Protein AF-A0A1F8NAW9-F1 (afdb_monomer_lite)

Structure (mmCIF, N/CA/C/O backbone):
data_AF-A0A1F8NAW9-F1
#
_entry.id   AF-A0A1F8NAW9-F1
#
loop_
_atom_site.group_PDB
_atom_site.id
_atom_site.type_symbol
_atom_site.label_atom_id
_atom_site.label_alt_id
_atom_site.label_comp_id
_atom_site.label_asym_id
_atom_site.label_entity_id
_atom_site.label_seq_id
_atom_site.pdbx_PDB_ins_code
_atom_site.Cartn_x
_atom_site.Cartn_y
_atom_site.Cartn_z
_atom_site.occupancy
_atom_site.B_iso_or_equiv
_atom_site.auth_seq_id
_atom_site.auth_comp_id
_atom_site.auth_asym_id
_atom_site.auth_atom_id
_atom_site.pdbx_PDB_model_num
ATOM 1 N N . MET A 1 1 ? -15.051 -1.067 8.267 1.00 84.56 1 MET A N 1
ATOM 2 C CA . MET A 1 1 ? -14.477 -1.815 9.406 1.00 84.56 1 MET A CA 1
ATOM 3 C C . MET A 1 1 ? -15.323 -1.701 10.674 1.00 84.56 1 MET A C 1
ATOM 5 O O . MET A 1 1 ? -15.799 -2.727 11.126 1.00 84.56 1 MET A O 1
ATOM 9 N N . LYS A 1 2 ? -15.607 -0.496 11.202 1.00 88.19 2 LYS A N 1
ATOM 10 C CA . LYS A 1 2 ? -16.468 -0.318 12.396 1.00 88.19 2 LYS A CA 1
ATOM 11 C C . LYS A 1 2 ? -17.810 -1.069 12.317 1.00 88.19 2 LYS A C 1
ATOM 13 O O . LYS A 1 2 ? -18.090 -1.892 13.176 1.00 88.19 2 LYS A O 1
ATOM 18 N N . ARG A 1 3 ? -18.566 -0.885 11.226 1.00 91.56 3 ARG A N 1
ATOM 19 C CA . ARG A 1 3 ? -19.822 -1.627 10.983 1.00 91.56 3 ARG A CA 1
ATOM 20 C C . ARG A 1 3 ? -19.654 -3.150 10.993 1.00 91.56 3 ARG A C 1
ATOM 22 O O . ARG A 1 3 ? -20.551 -3.850 11.428 1.00 91.56 3 ARG A O 1
ATOM 29 N N . LEU A 1 4 ? -18.515 -3.653 10.515 1.00 91.75 4 LEU A N 1
ATOM 30 C CA . LEU A 1 4 ? -18.232 -5.089 10.439 1.00 91.75 4 LEU A CA 1
ATOM 31 C C . LEU A 1 4 ? -18.029 -5.679 11.844 1.00 91.75 4 LEU A C 1
ATOM 33 O O . LEU A 1 4 ? -18.520 -6.762 12.133 1.00 91.75 4 LEU A O 1
ATOM 37 N N . LEU A 1 5 ? -17.378 -4.927 12.738 1.00 92.00 5 LEU A N 1
ATOM 38 C CA . LEU A 1 5 ? -17.271 -5.269 14.160 1.00 92.00 5 LEU A CA 1
ATOM 39 C C . LEU A 1 5 ? -18.626 -5.207 14.875 1.00 92.00 5 LEU A C 1
ATOM 41 O O . LEU A 1 5 ? -18.974 -6.133 15.600 1.00 92.00 5 LEU A O 1
ATOM 45 N N . GLU A 1 6 ? -19.411 -4.155 14.630 1.00 90.69 6 GLU A N 1
ATOM 46 C CA . GLU A 1 6 ? -20.743 -3.994 15.231 1.00 90.69 6 GLU A CA 1
ATOM 47 C C . GLU A 1 6 ? -21.693 -5.130 14.820 1.00 90.69 6 GLU A C 1
ATOM 49 O O . GLU A 1 6 ? -22.406 -5.675 15.660 1.00 90.69 6 GLU A O 1
ATOM 54 N N . GLN A 1 7 ? -21.653 -5.546 13.550 1.00 93.56 7 GLN A N 1
ATOM 55 C CA . GLN A 1 7 ? -22.405 -6.702 13.047 1.00 93.56 7 GLN A CA 1
ATOM 56 C C . GLN A 1 7 ? -21.981 -8.023 13.700 1.00 93.56 7 GLN A C 1
ATOM 58 O O . GLN A 1 7 ? -22.801 -8.927 13.830 1.00 93.56 7 GLN A O 1
ATOM 63 N N . ALA A 1 8 ? -20.728 -8.130 14.143 1.00 92.00 8 ALA A N 1
ATOM 64 C CA . ALA A 1 8 ? -20.226 -9.277 14.894 1.00 92.00 8 ALA A CA 1
ATOM 65 C C . ALA A 1 8 ? -20.559 -9.213 16.401 1.00 92.00 8 ALA A C 1
ATOM 67 O O . ALA A 1 8 ? -20.107 -10.067 17.163 1.00 92.00 8 ALA A O 1
ATOM 68 N N . GLY A 1 9 ? -21.319 -8.207 16.858 1.00 92.88 9 GLY A N 1
ATOM 69 C CA . GLY A 1 9 ? -21.651 -8.014 18.274 1.00 92.88 9 GLY A CA 1
ATOM 70 C C . GLY A 1 9 ? -20.482 -7.499 19.123 1.00 92.88 9 GLY A C 1
ATOM 71 O O . GLY A 1 9 ? -20.509 -7.614 20.350 1.00 92.88 9 GLY A O 1
ATOM 72 N N . LEU A 1 10 ? -19.449 -6.945 18.482 1.00 94.19 10 LEU A N 1
ATOM 73 C CA . LEU A 1 10 ? -18.270 -6.385 19.135 1.00 94.19 10 LEU A CA 1
ATOM 74 C C . LEU A 1 10 ? -18.362 -4.858 19.188 1.00 94.19 10 LEU A C 1
ATOM 76 O O . LEU A 1 10 ? -18.794 -4.203 18.239 1.00 94.19 10 LEU A O 1
ATOM 80 N N . GLU A 1 11 ? -17.899 -4.276 20.287 1.00 93.81 11 GLU A N 1
ATOM 81 C CA . GLU A 1 11 ? -17.710 -2.835 20.409 1.00 93.81 11 GLU A CA 1
ATOM 82 C C . GLU A 1 11 ? -16.337 -2.443 19.854 1.00 93.81 11 GLU A C 1
ATOM 84 O O . GLU A 1 11 ? -15.311 -2.977 20.274 1.00 93.81 11 GLU A O 1
ATOM 89 N N . CYS A 1 12 ? -16.307 -1.522 18.888 1.00 93.38 12 CYS A N 1
ATOM 90 C CA . CYS A 1 12 ? -15.073 -1.056 18.259 1.00 93.38 12 CYS A CA 1
ATOM 91 C C . CYS A 1 12 ? -14.356 -0.038 19.157 1.00 93.38 12 CYS A C 1
ATOM 93 O O . CYS A 1 12 ? -14.745 1.128 19.199 1.00 93.38 12 CYS A O 1
ATOM 95 N N . VAL A 1 13 ? -13.275 -0.464 19.809 1.00 94.38 13 VAL A N 1
ATOM 96 C CA . VAL A 1 13 ? -12.470 0.374 20.714 1.00 94.38 13 VAL A CA 1
ATOM 97 C C . VAL A 1 13 ? -11.441 1.201 19.948 1.00 94.38 13 VAL A C 1
ATOM 99 O O . VAL A 1 13 ? -11.144 2.333 20.315 1.00 94.38 13 VAL A O 1
ATOM 102 N N . ARG A 1 14 ? -10.890 0.649 18.862 1.00 92.81 14 ARG A N 1
ATOM 103 C CA . ARG A 1 14 ? -9.855 1.311 18.059 1.00 92.81 14 ARG A CA 1
ATOM 104 C C . ARG A 1 14 ? -10.041 0.994 16.585 1.00 92.81 14 ARG A C 1
ATOM 106 O O . ARG A 1 14 ? -10.277 -0.160 16.235 1.00 92.81 14 ARG A O 1
ATOM 113 N N . LEU A 1 15 ? -9.908 2.009 15.739 1.00 91.94 15 LEU A N 1
ATOM 114 C CA . LEU A 1 15 ? -9.900 1.888 14.285 1.00 91.94 15 LEU A CA 1
ATOM 115 C C . LEU A 1 15 ? -8.865 2.862 13.740 1.00 91.94 15 LEU A C 1
ATOM 117 O O . LEU A 1 15 ? -9.059 4.070 13.827 1.00 91.94 15 LEU A O 1
ATOM 121 N N . GLU A 1 16 ? -7.785 2.332 13.183 1.00 90.00 16 GLU A N 1
ATOM 122 C CA . GLU A 1 16 ? -6.680 3.144 12.682 1.00 90.00 16 GLU A CA 1
ATOM 123 C C . GLU A 1 16 ? -6.108 2.551 11.389 1.00 90.00 16 GLU A C 1
ATOM 125 O O . GLU A 1 16 ? -6.215 1.337 11.152 1.00 90.00 16 GLU A O 1
ATOM 130 N N . PRO A 1 17 ? -5.483 3.384 10.541 1.00 89.25 17 PRO A N 1
ATOM 131 C CA . PRO A 1 17 ? -4.696 2.902 9.418 1.00 89.25 17 PRO A CA 1
ATOM 132 C C . PRO A 1 17 ? -3.608 1.927 9.882 1.00 89.25 17 PRO A C 1
ATOM 134 O O . PRO A 1 17 ? -2.803 2.241 10.755 1.00 89.25 17 PRO A O 1
ATOM 137 N N . ALA A 1 18 ? -3.548 0.747 9.266 1.00 89.19 18 ALA A N 1
ATOM 138 C CA . ALA A 1 18 ? -2.489 -0.232 9.514 1.00 89.19 18 ALA A CA 1
ATOM 139 C C . ALA A 1 18 ? -1.164 0.192 8.868 1.00 89.19 18 ALA A C 1
ATOM 141 O O . ALA A 1 18 ? -0.088 -0.101 9.384 1.00 89.19 18 ALA A O 1
ATOM 142 N N . VAL A 1 19 ? -1.240 0.883 7.728 1.00 88.62 19 VAL A N 1
ATOM 143 C CA . VAL A 1 19 ? -0.084 1.461 7.041 1.00 88.62 19 VAL A CA 1
ATOM 144 C C . VAL A 1 19 ? -0.437 2.841 6.491 1.00 88.62 19 VAL A C 1
ATOM 146 O O . VAL A 1 19 ? -1.552 3.070 6.016 1.00 88.62 19 VAL A O 1
ATOM 149 N N . GLY A 1 20 ? 0.532 3.755 6.540 1.00 88.88 20 GLY A N 1
ATOM 150 C CA . GLY A 1 20 ? 0.363 5.120 6.049 1.00 88.88 20 GLY A CA 1
ATOM 151 C C . GLY A 1 20 ? 0.173 5.207 4.531 1.00 88.88 20 GLY A C 1
ATOM 152 O O . GLY A 1 20 ? 0.495 4.280 3.778 1.00 88.88 20 GLY A O 1
ATOM 153 N N . ALA A 1 21 ? -0.338 6.355 4.084 1.00 91.62 21 ALA A N 1
ATOM 154 C CA . ALA A 1 21 ? -0.664 6.606 2.681 1.00 91.62 21 ALA A CA 1
ATOM 155 C C . ALA A 1 21 ? 0.550 6.526 1.738 1.00 91.62 21 ALA A C 1
ATOM 157 O O . ALA A 1 21 ? 0.416 6.061 0.608 1.00 91.62 21 ALA A O 1
ATOM 158 N N . GLY A 1 22 ? 1.746 6.897 2.204 1.00 93.38 22 GLY A N 1
ATOM 159 C CA . GLY A 1 22 ? 2.986 6.766 1.433 1.00 93.38 22 GLY A CA 1
ATOM 160 C C . GLY A 1 22 ? 3.327 5.306 1.124 1.00 93.38 22 GLY A C 1
ATOM 161 O O . GLY A 1 22 ? 3.642 4.973 -0.016 1.00 93.38 22 GLY A O 1
ATOM 162 N N . THR A 1 23 ? 3.167 4.402 2.099 1.00 93.50 23 THR A N 1
ATOM 163 C CA . THR A 1 23 ? 3.322 2.951 1.871 1.00 93.50 23 THR A CA 1
ATOM 164 C C . THR A 1 23 ? 2.248 2.406 0.934 1.00 93.50 23 THR A C 1
ATOM 166 O O . THR A 1 23 ? 2.549 1.566 0.085 1.00 93.50 23 THR A O 1
ATOM 169 N N . GLY A 1 24 ? 1.000 2.864 1.079 1.00 92.44 24 GLY A N 1
ATOM 170 C CA . GLY A 1 24 ? -0.088 2.495 0.169 1.00 92.44 24 GLY A CA 1
ATOM 171 C C . GLY A 1 24 ? 0.241 2.868 -1.278 1.00 92.44 24 GLY A C 1
ATOM 172 O O . GLY A 1 24 ? 0.226 2.008 -2.158 1.00 92.44 24 GLY A O 1
ATOM 173 N N . MET A 1 25 ? 0.640 4.122 -1.500 1.00 94.19 25 MET A N 1
ATOM 174 C CA . MET A 1 25 ? 1.023 4.630 -2.817 1.00 94.19 25 MET A CA 1
ATOM 175 C C . MET A 1 25 ? 2.257 3.919 -3.381 1.00 94.19 25 MET A C 1
ATOM 177 O O . MET A 1 25 ? 2.262 3.557 -4.552 1.00 94.19 25 MET A O 1
ATOM 181 N N . TYR A 1 26 ? 3.273 3.662 -2.552 1.00 95.38 26 TYR A N 1
ATOM 182 C CA . TYR A 1 26 ? 4.451 2.880 -2.934 1.00 95.38 26 TYR A CA 1
ATOM 183 C C . TYR A 1 26 ? 4.063 1.519 -3.524 1.00 95.38 26 TYR A C 1
ATOM 185 O O . TYR A 1 26 ? 4.486 1.187 -4.628 1.00 95.38 26 TYR A O 1
ATOM 193 N N . ARG A 1 27 ? 3.209 0.750 -2.834 1.00 95.12 27 ARG A N 1
ATOM 194 C CA . ARG A 1 27 ? 2.759 -0.569 -3.314 1.00 95.12 27 ARG A CA 1
ATOM 195 C C . ARG A 1 27 ? 2.023 -0.464 -4.650 1.00 95.12 27 ARG A C 1
ATOM 197 O O . ARG A 1 27 ? 2.303 -1.247 -5.552 1.00 95.12 27 ARG A O 1
ATOM 204 N N . ILE A 1 28 ? 1.125 0.515 -4.784 1.00 95.56 28 ILE A N 1
ATOM 205 C CA . ILE A 1 28 ? 0.366 0.747 -6.022 1.00 95.56 28 ILE A CA 1
ATOM 206 C C . ILE A 1 28 ? 1.308 1.103 -7.175 1.00 95.56 28 ILE A C 1
ATOM 208 O O . ILE A 1 28 ? 1.214 0.501 -8.241 1.00 95.56 28 ILE A O 1
ATOM 212 N N . ALA A 1 29 ? 2.231 2.045 -6.965 1.00 97.06 29 ALA A N 1
ATOM 213 C CA . ALA A 1 29 ? 3.178 2.475 -7.987 1.00 97.06 29 ALA A CA 1
ATOM 214 C C . ALA A 1 29 ? 4.059 1.308 -8.455 1.00 97.06 29 ALA A C 1
ATOM 216 O O . ALA A 1 29 ? 4.160 1.057 -9.654 1.00 97.06 29 ALA A O 1
ATOM 217 N N . VAL A 1 30 ? 4.639 0.545 -7.524 1.00 98.25 30 VAL A N 1
ATOM 218 C CA . VAL A 1 30 ? 5.493 -0.604 -7.857 1.00 98.25 30 VAL A CA 1
ATOM 219 C C . VAL A 1 30 ? 4.758 -1.630 -8.716 1.00 98.25 30 VAL A C 1
ATOM 221 O O . VAL A 1 30 ? 5.290 -2.049 -9.741 1.00 98.25 30 VAL A O 1
ATOM 224 N N . GLU A 1 31 ? 3.536 -2.012 -8.340 1.00 98.19 31 GLU A N 1
ATOM 225 C CA . GLU A 1 31 ? 2.749 -2.979 -9.116 1.00 98.19 31 GLU A CA 1
ATOM 226 C C . GLU A 1 31 ? 2.324 -2.421 -10.475 1.00 98.19 31 GLU A C 1
ATOM 228 O O . GLU A 1 31 ? 2.442 -3.111 -11.488 1.00 98.19 31 GLU A O 1
ATOM 233 N N . PHE A 1 32 ? 1.877 -1.162 -10.520 1.00 97.94 32 PHE A N 1
ATOM 234 C CA . PHE A 1 32 ? 1.465 -0.515 -11.761 1.00 97.94 32 PHE A CA 1
ATOM 235 C C . PHE A 1 32 ? 2.610 -0.499 -12.781 1.00 97.94 32 PHE A C 1
ATOM 237 O O . PHE A 1 32 ? 2.442 -0.960 -13.910 1.00 97.94 32 PHE A O 1
ATOM 244 N N . PHE A 1 33 ? 3.799 -0.046 -12.374 1.00 98.25 33 PHE A N 1
ATOM 245 C CA . PHE A 1 33 ? 4.959 0.020 -13.263 1.00 98.25 33 PHE A CA 1
ATOM 246 C C . PHE A 1 33 ? 5.568 -1.355 -13.572 1.00 98.25 33 PHE A C 1
ATOM 248 O O . PHE A 1 33 ? 6.138 -1.522 -14.648 1.00 98.25 33 PHE A O 1
ATOM 255 N N . ALA A 1 34 ? 5.410 -2.355 -12.700 1.00 98.00 34 ALA A N 1
ATOM 256 C CA . ALA A 1 34 ? 5.793 -3.736 -13.001 1.00 98.00 34 ALA A CA 1
ATOM 257 C C . ALA A 1 34 ? 4.882 -4.386 -14.056 1.00 98.00 34 ALA A C 1
ATOM 259 O O . ALA A 1 34 ? 5.351 -5.139 -14.913 1.00 98.00 34 ALA A O 1
ATOM 260 N N . ALA A 1 35 ? 3.579 -4.094 -14.008 1.00 97.88 35 ALA A N 1
ATOM 261 C CA . ALA A 1 35 ? 2.581 -4.694 -14.888 1.00 97.88 35 ALA A CA 1
ATOM 262 C C . ALA A 1 35 ? 2.693 -4.220 -16.348 1.00 97.8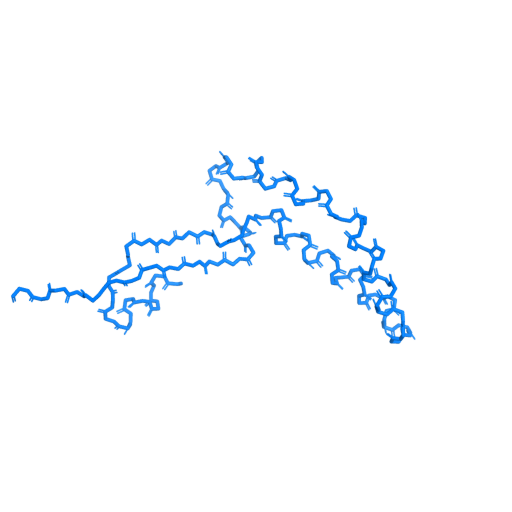8 35 ALA A C 1
ATOM 264 O O . ALA A 1 35 ? 2.402 -4.991 -17.263 1.00 97.88 35 ALA A O 1
ATOM 265 N N . LEU A 1 36 ? 3.145 -2.981 -16.584 1.00 97.31 36 LEU A N 1
ATOM 266 C CA . LEU A 1 36 ? 3.283 -2.409 -17.930 1.00 97.31 36 LEU A CA 1
ATOM 267 C C . LEU A 1 36 ? 4.196 -3.242 -18.857 1.00 97.31 36 LEU A C 1
ATOM 269 O O . LEU A 1 36 ? 3.710 -3.725 -19.881 1.00 97.31 36 LEU A O 1
ATOM 273 N N . PRO A 1 37 ? 5.483 -3.482 -18.538 1.00 96.19 37 PRO A N 1
ATOM 274 C CA . PRO A 1 37 ? 6.347 -4.311 -19.378 1.00 96.19 37 PRO A CA 1
ATOM 275 C C . PRO A 1 37 ? 5.970 -5.797 -19.321 1.00 96.19 37 PRO A C 1
ATOM 277 O O . PRO A 1 37 ? 6.135 -6.501 -20.318 1.00 96.19 37 PRO A O 1
ATOM 280 N N . ALA A 1 38 ? 5.398 -6.272 -18.206 1.00 95.81 38 ALA A N 1
ATOM 281 C CA . ALA A 1 38 ? 4.890 -7.640 -18.093 1.00 95.81 38 ALA A CA 1
ATOM 282 C C . ALA A 1 38 ? 3.781 -7.945 -19.111 1.00 95.81 38 ALA A C 1
ATOM 284 O O . ALA A 1 38 ? 3.620 -9.094 -19.524 1.00 95.81 38 ALA A O 1
ATOM 285 N N . ARG A 1 39 ? 3.036 -6.918 -19.552 1.00 96.31 39 ARG A N 1
ATOM 286 C CA . ARG A 1 39 ? 2.022 -7.060 -20.600 1.00 96.31 39 ARG A CA 1
ATOM 287 C C . ARG A 1 39 ? 2.619 -7.426 -21.958 1.00 96.31 39 ARG A C 1
ATOM 289 O O . ARG A 1 39 ? 1.942 -8.105 -22.728 1.00 96.31 39 ARG A O 1
ATOM 296 N N . LEU A 1 40 ? 3.843 -6.975 -22.237 1.00 96.38 40 LEU A N 1
ATOM 297 C CA . LEU A 1 40 ? 4.574 -7.270 -23.471 1.00 96.38 40 LEU A CA 1
ATOM 298 C C . LEU A 1 40 ? 5.316 -8.605 -23.367 1.00 96.38 40 LEU A C 1
ATOM 300 O O . LEU A 1 40 ? 5.267 -9.412 -24.290 1.00 96.38 40 LEU A O 1
ATOM 304 N N . LEU A 1 41 ? 5.977 -8.845 -22.233 1.00 96.94 41 LEU A N 1
ATOM 305 C CA . LEU A 1 41 ? 6.692 -10.085 -21.959 1.00 96.94 41 LEU A CA 1
ATOM 306 C C . LEU A 1 41 ? 6.599 -10.413 -20.459 1.00 96.94 41 LEU A C 1
ATOM 308 O O . LEU A 1 41 ? 7.217 -9.710 -19.657 1.00 96.94 41 LEU A O 1
ATOM 312 N N . PRO A 1 42 ? 5.903 -11.494 -20.051 1.00 96.19 42 PRO A N 1
ATOM 313 C CA . PRO A 1 42 ? 5.690 -11.818 -18.636 1.00 96.19 42 PRO A CA 1
ATOM 314 C C . PRO A 1 42 ? 6.978 -11.945 -17.810 1.00 96.19 42 PRO A C 1
ATOM 316 O O . PRO A 1 42 ? 6.997 -11.585 -16.634 1.00 96.19 42 PRO A O 1
ATOM 319 N N . ALA A 1 43 ? 8.078 -12.387 -18.430 1.00 97.00 43 ALA A N 1
ATOM 320 C CA . ALA A 1 43 ? 9.389 -12.485 -17.786 1.00 97.00 43 ALA A CA 1
ATOM 321 C C . ALA A 1 43 ? 9.938 -11.129 -17.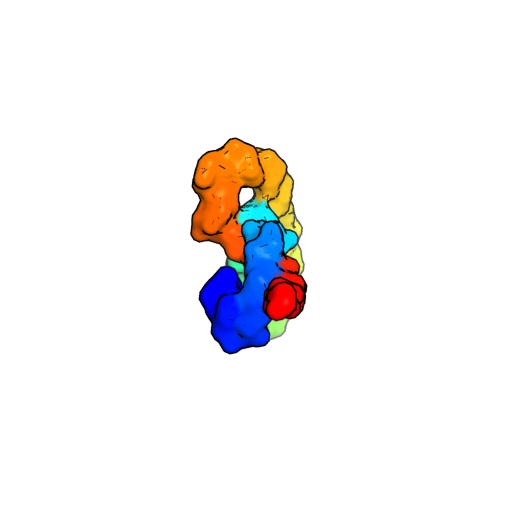294 1.00 97.00 43 ALA A C 1
ATOM 323 O O . ALA A 1 43 ? 10.765 -11.100 -16.385 1.00 97.00 43 ALA A O 1
ATOM 324 N N . LEU A 1 44 ? 9.461 -10.005 -17.847 1.00 97.12 44 LEU A N 1
ATOM 325 C CA . LEU A 1 44 ? 9.868 -8.661 -17.430 1.00 97.12 44 LEU A CA 1
ATOM 326 C C . LEU A 1 44 ? 9.196 -8.197 -16.136 1.00 97.12 44 LEU A C 1
ATOM 328 O O . LEU A 1 44 ? 9.635 -7.194 -15.578 1.00 97.12 44 LEU A O 1
ATOM 332 N N . TYR A 1 45 ? 8.183 -8.909 -15.628 1.00 97.56 45 TYR A N 1
ATOM 333 C CA . TYR A 1 45 ? 7.480 -8.512 -14.406 1.00 97.56 45 TYR A CA 1
ATOM 334 C C . TYR A 1 45 ? 8.431 -8.361 -13.215 1.00 97.56 45 TYR A C 1
ATOM 336 O O . TYR A 1 45 ? 8.457 -7.309 -12.582 1.00 97.56 45 TYR A O 1
ATOM 344 N N . LEU A 1 46 ? 9.243 -9.383 -12.921 1.00 98.12 46 LEU A N 1
ATOM 345 C CA . LEU A 1 46 ? 10.150 -9.356 -11.769 1.00 98.12 46 LEU A CA 1
ATOM 346 C C . LEU A 1 46 ? 11.247 -8.282 -11.902 1.00 98.12 46 LEU A C 1
ATOM 348 O O . LEU A 1 46 ? 11.397 -7.503 -10.957 1.00 98.12 46 LEU A O 1
ATOM 352 N N . PRO A 1 47 ? 11.969 -8.161 -13.037 1.00 97.81 47 PRO A N 1
ATOM 353 C CA . PRO A 1 47 ? 12.920 -7.068 -13.239 1.00 97.81 47 PRO A CA 1
ATOM 354 C C . PRO A 1 47 ? 12.280 -5.682 -13.117 1.00 97.81 47 PRO A C 1
ATOM 356 O O . PRO A 1 47 ? 12.806 -4.817 -12.419 1.00 97.81 47 PRO A O 1
ATOM 359 N N . ALA A 1 48 ? 11.121 -5.470 -13.746 1.00 97.94 48 ALA A N 1
ATOM 360 C CA . ALA A 1 48 ? 10.425 -4.189 -13.695 1.00 97.94 48 ALA A CA 1
ATOM 361 C C . ALA A 1 48 ? 9.942 -3.856 -12.283 1.00 97.94 48 ALA A C 1
ATOM 363 O O . ALA A 1 48 ? 10.087 -2.722 -11.834 1.00 97.94 48 ALA A O 1
ATOM 364 N N . LYS A 1 49 ? 9.440 -4.854 -11.549 1.00 98.38 49 LYS A N 1
ATOM 365 C CA . LYS A 1 49 ? 9.058 -4.714 -10.144 1.00 98.38 49 LYS A CA 1
ATOM 366 C C . LYS A 1 49 ? 10.246 -4.355 -9.267 1.00 98.38 49 LYS A C 1
ATOM 368 O O . LYS A 1 49 ? 10.117 -3.473 -8.424 1.00 98.38 49 LYS A O 1
ATOM 373 N N . ALA A 1 50 ? 11.398 -4.993 -9.473 1.00 98.31 50 ALA A N 1
ATOM 374 C CA . ALA A 1 50 ? 12.614 -4.677 -8.734 1.00 98.31 50 ALA A CA 1
ATOM 375 C C . ALA A 1 50 ? 13.043 -3.221 -8.980 1.00 98.31 50 ALA A C 1
ATOM 377 O O . ALA A 1 50 ? 13.212 -2.464 -8.023 1.00 98.31 50 ALA A O 1
ATOM 378 N N . LEU A 1 51 ? 13.116 -2.795 -10.244 1.00 98.31 51 LEU A N 1
ATOM 379 C CA . LEU A 1 51 ? 13.458 -1.415 -10.603 1.00 98.31 51 LEU A CA 1
ATOM 380 C C . LEU A 1 51 ? 12.456 -0.402 -10.037 1.00 98.31 51 LEU A C 1
ATOM 382 O O . LEU A 1 51 ? 12.861 0.579 -9.415 1.00 98.31 51 LEU A O 1
ATOM 386 N N . ALA A 1 52 ? 11.155 -0.660 -10.186 1.00 98.12 52 ALA A N 1
ATOM 387 C CA . ALA A 1 52 ? 10.111 0.199 -9.642 1.00 98.12 52 ALA A CA 1
ATOM 388 C C . ALA A 1 52 ? 10.176 0.264 -8.107 1.00 98.12 52 ALA A C 1
ATOM 390 O O . ALA A 1 52 ? 10.010 1.337 -7.534 1.00 98.12 52 ALA A O 1
ATOM 391 N N . SER A 1 53 ? 10.464 -0.854 -7.430 1.00 98.25 53 SER A N 1
ATOM 392 C CA . SER A 1 53 ? 10.594 -0.892 -5.968 1.00 98.25 53 SER A CA 1
ATOM 393 C C . SER A 1 53 ? 11.712 0.015 -5.463 1.00 98.25 53 SER A C 1
ATOM 395 O O . SER A 1 53 ? 11.501 0.773 -4.523 1.00 98.25 53 SER A O 1
ATOM 397 N N . VAL A 1 54 ? 12.860 0.033 -6.142 1.00 98.25 54 VAL A N 1
ATOM 398 C CA . VAL A 1 54 ? 13.964 0.941 -5.812 1.00 98.25 54 VAL A CA 1
ATOM 399 C C . VAL A 1 54 ? 13.594 2.388 -6.140 1.00 98.25 54 VAL A C 1
ATOM 401 O O . VAL A 1 54 ? 13.767 3.266 -5.298 1.00 98.25 54 VAL A O 1
ATOM 404 N N . ALA A 1 55 ? 13.033 2.638 -7.327 1.00 98.12 55 ALA A N 1
ATOM 405 C CA . ALA A 1 55 ? 12.676 3.984 -7.775 1.00 98.12 55 ALA A CA 1
ATOM 406 C C . ALA A 1 55 ? 11.625 4.658 -6.874 1.00 98.12 55 ALA A C 1
ATOM 408 O O . ALA A 1 55 ? 11.722 5.853 -6.597 1.00 98.12 55 ALA A O 1
ATOM 409 N N . PHE A 1 56 ? 10.634 3.902 -6.395 1.00 98.06 56 PHE A N 1
ATOM 410 C CA . PHE A 1 56 ? 9.517 4.433 -5.610 1.00 98.06 56 PHE A CA 1
ATOM 411 C C . PHE A 1 56 ? 9.672 4.272 -4.096 1.00 98.06 56 PHE A C 1
ATOM 413 O O . PHE A 1 56 ? 8.841 4.807 -3.360 1.00 98.06 56 PHE A O 1
ATOM 420 N N . PHE A 1 57 ? 10.720 3.604 -3.600 1.00 97.00 57 PHE A N 1
ATOM 421 C CA . PHE A 1 57 ? 10.963 3.455 -2.159 1.00 97.00 57 PHE A CA 1
ATOM 422 C C . PHE A 1 57 ? 10.885 4.776 -1.361 1.00 97.00 57 PHE A C 1
ATOM 424 O O . PHE A 1 57 ? 10.287 4.767 -0.281 1.00 97.00 57 PHE A O 1
ATOM 431 N N . PRO A 1 58 ? 11.367 5.932 -1.873 1.00 96.50 58 PRO A N 1
ATOM 432 C CA . PRO A 1 58 ? 11.259 7.208 -1.160 1.00 96.50 58 PRO A CA 1
ATOM 433 C C . PRO A 1 58 ? 9.825 7.632 -0.800 1.00 96.50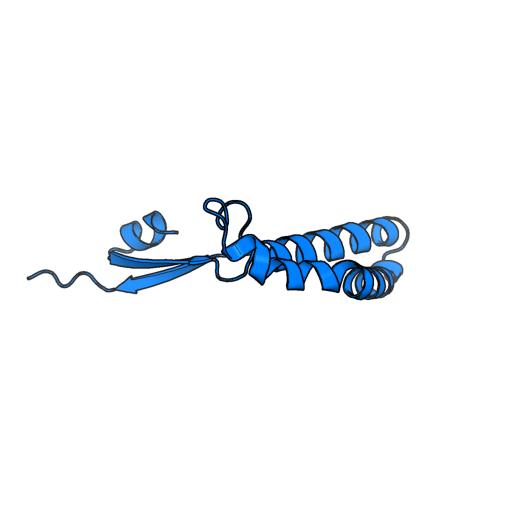 58 PRO A C 1
ATOM 435 O O . PRO A 1 58 ? 9.633 8.378 0.160 1.00 96.50 58 PRO A O 1
ATOM 438 N N . LEU A 1 59 ? 8.796 7.131 -1.501 1.00 94.88 59 LEU A N 1
ATOM 439 C CA . LEU A 1 59 ? 7.391 7.407 -1.167 1.00 94.88 59 LEU A CA 1
ATOM 440 C C . LEU A 1 59 ? 7.016 6.926 0.242 1.00 94.88 59 LEU A C 1
ATOM 442 O O . LEU A 1 59 ? 6.147 7.513 0.887 1.00 94.88 59 LEU A O 1
ATOM 446 N N . VAL A 1 60 ? 7.693 5.897 0.757 1.00 93.56 60 VAL A N 1
ATOM 447 C CA . VAL A 1 60 ? 7.473 5.383 2.115 1.00 93.56 60 VAL A CA 1
ATOM 448 C C . VAL A 1 60 ? 7.864 6.422 3.171 1.00 93.56 60 VAL A C 1
ATOM 450 O O . VAL A 1 60 ? 7.211 6.521 4.212 1.00 93.56 60 VAL A O 1
ATOM 453 N N . TRP A 1 61 ? 8.876 7.253 2.915 1.00 94.06 61 TRP A N 1
ATOM 454 C CA . TRP A 1 61 ? 9.304 8.294 3.858 1.00 94.06 61 TRP A CA 1
ATOM 455 C C . TRP A 1 61 ? 8.249 9.388 4.038 1.00 94.06 61 TRP A C 1
ATOM 457 O O . TRP A 1 61 ? 8.146 9.986 5.111 1.00 94.06 61 TRP A O 1
ATOM 4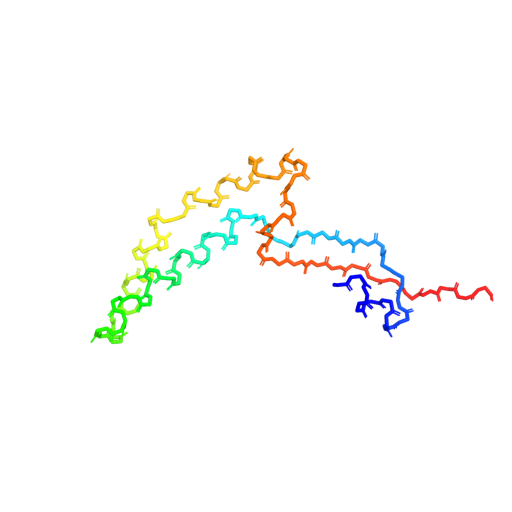67 N N . LEU A 1 62 ? 7.387 9.583 3.037 1.00 92.31 62 LEU A N 1
ATOM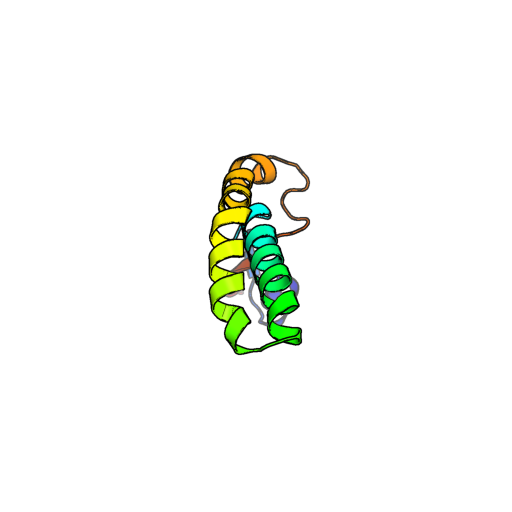 468 C CA . LEU A 1 62 ? 6.286 10.538 3.109 1.00 92.31 62 LEU A CA 1
ATOM 469 C C . LEU A 1 62 ? 5.226 10.147 4.143 1.00 92.31 62 LEU A C 1
ATOM 471 O O . LEU A 1 62 ? 4.437 11.003 4.531 1.00 92.31 62 LEU A O 1
ATOM 475 N N . ASN A 1 63 ? 5.216 8.911 4.656 1.00 90.25 63 ASN A N 1
ATOM 476 C CA . ASN A 1 63 ? 4.295 8.510 5.723 1.00 90.25 63 ASN A CA 1
ATOM 477 C C . ASN A 1 63 ? 4.361 9.441 6.938 1.00 90.25 63 ASN A C 1
ATOM 479 O O . ASN A 1 63 ? 3.320 9.824 7.460 1.00 90.25 63 ASN A O 1
ATOM 483 N N . GLY A 1 64 ? 5.565 9.835 7.367 1.00 87.88 64 GLY A N 1
ATOM 484 C CA . GLY A 1 64 ? 5.730 10.712 8.530 1.00 87.88 64 GLY A CA 1
ATOM 485 C C . GLY A 1 64 ? 5.157 12.115 8.312 1.00 87.88 64 GLY A C 1
ATOM 486 O O . GLY A 1 64 ? 4.682 12.741 9.259 1.00 87.88 64 GLY A O 1
ATOM 487 N N . ILE A 1 65 ? 5.172 12.589 7.064 1.00 89.00 65 ILE A N 1
ATOM 488 C CA . ILE A 1 65 ? 4.600 13.878 6.660 1.00 89.00 65 ILE A CA 1
ATOM 489 C C . ILE A 1 65 ? 3.077 13.751 6.553 1.00 89.00 65 ILE A C 1
ATOM 491 O O . ILE A 1 65 ? 2.338 14.525 7.159 1.00 89.00 65 ILE A O 1
ATOM 495 N N . LEU A 1 66 ? 2.604 12.734 5.832 1.00 88.69 66 LEU A N 1
ATOM 496 C CA . LEU A 1 66 ? 1.188 12.517 5.536 1.00 88.69 66 LEU A CA 1
ATOM 497 C C . LEU A 1 66 ? 0.371 12.125 6.775 1.00 88.69 66 LEU A C 1
ATOM 499 O O . LEU A 1 66 ? -0.816 12.433 6.836 1.00 88.69 66 LEU A O 1
ATOM 503 N N . ALA A 1 67 ? 0.992 11.514 7.788 1.00 86.75 67 ALA A N 1
ATOM 504 C CA . ALA A 1 67 ? 0.328 11.164 9.044 1.00 86.75 67 ALA A CA 1
ATOM 505 C C . ALA A 1 67 ? -0.112 12.385 9.872 1.00 86.75 67 ALA A C 1
ATOM 507 O O . ALA A 1 67 ? -1.011 12.264 10.698 1.00 86.75 67 ALA A O 1
ATOM 508 N N . ARG A 1 68 ? 0.500 13.560 9.663 1.00 85.44 68 ARG A N 1
ATOM 509 C CA . ARG A 1 68 ? 0.245 14.771 10.468 1.00 85.44 68 ARG A CA 1
ATOM 510 C C . ARG A 1 68 ? -0.937 15.607 9.973 1.00 85.44 68 ARG A C 1
ATOM 512 O O . ARG A 1 68 ? -1.335 16.553 10.645 1.00 85.44 68 ARG A O 1
ATOM 519 N N . GLY A 1 69 ? -1.474 15.300 8.794 1.00 80.38 69 GLY A N 1
ATOM 520 C CA . GLY A 1 69 ? -2.603 16.030 8.225 1.00 80.38 69 GLY A CA 1
ATOM 521 C C . GLY A 1 69 ? -3.944 15.575 8.799 1.00 80.38 69 GLY A C 1
ATOM 522 O O . GLY A 1 69 ? -4.135 14.402 9.103 1.00 80.38 69 GLY A O 1
ATOM 523 N N . THR A 1 70 ? -4.925 16.479 8.827 1.00 82.75 70 THR A N 1
ATOM 524 C CA . THR A 1 70 ? -6.333 16.151 9.139 1.00 82.75 70 THR A CA 1
ATOM 525 C C . THR A 1 70 ? -6.962 15.177 8.137 1.00 82.75 70 THR A C 1
ATOM 527 O 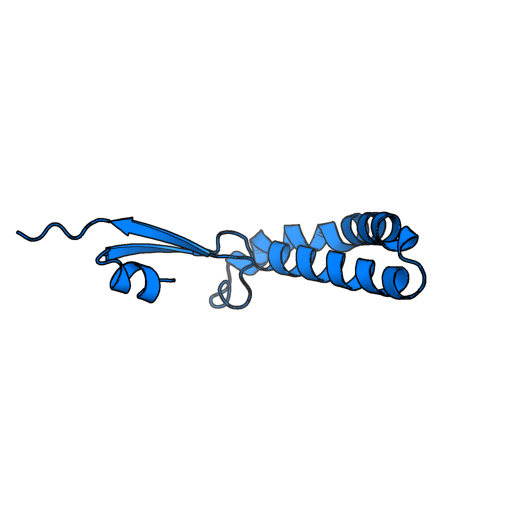O . THR A 1 70 ? -8.020 14.613 8.390 1.00 82.75 70 THR A O 1
ATOM 530 N N . GLN A 1 71 ? -6.308 14.975 6.991 1.00 85.38 71 GLN A N 1
ATOM 531 C CA . GLN A 1 71 ? -6.732 14.092 5.908 1.00 85.38 71 GLN A CA 1
ATOM 532 C C . GLN A 1 71 ? -5.837 12.852 5.759 1.00 85.38 71 GLN A C 1
ATOM 534 O O . GLN A 1 71 ? -5.817 12.232 4.695 1.00 85.38 71 GLN A O 1
ATOM 539 N N . SER A 1 72 ? -5.090 12.491 6.804 1.00 81.81 72 SER A N 1
ATOM 540 C CA . SER A 1 72 ? -4.188 11.330 6.811 1.00 81.81 72 SER A CA 1
ATOM 541 C C . SER A 1 72 ? -4.893 10.005 6.483 1.00 81.81 72 SER A C 1
ATOM 543 O O . SER A 1 72 ? -4.257 9.078 5.985 1.00 81.81 72 SER A O 1
ATOM 545 N N . ASP A 1 73 ? -6.214 9.948 6.676 1.00 84.19 73 ASP A N 1
ATOM 546 C CA . ASP A 1 73 ? -7.051 8.765 6.474 1.00 84.19 73 ASP A CA 1
ATOM 547 C C . ASP A 1 73 ? -7.711 8.661 5.079 1.00 84.19 73 ASP A C 1
ATOM 549 O O . ASP A 1 73 ? -8.624 7.869 4.865 1.00 84.19 73 ASP A O 1
ATOM 553 N N . ARG A 1 74 ? -7.295 9.471 4.094 1.00 84.25 74 ARG A N 1
ATOM 554 C CA . ARG A 1 74 ? -7.917 9.451 2.750 1.00 84.25 74 ARG A CA 1
ATOM 555 C C . ARG A 1 74 ? -7.470 8.301 1.853 1.00 84.25 74 ARG A C 1
ATOM 557 O O . ARG A 1 74 ? -8.219 7.899 0.969 1.00 84.25 74 ARG A O 1
ATOM 564 N N . ILE A 1 75 ? -6.239 7.827 2.027 1.00 82.94 75 ILE A N 1
ATOM 565 C CA . ILE A 1 75 ? -5.638 6.794 1.168 1.00 82.94 75 ILE A CA 1
ATOM 566 C C . ILE A 1 75 ? -4.810 5.793 1.994 1.00 82.94 75 ILE A C 1
ATOM 568 O O . ILE A 1 75 ? -3.638 5.552 1.696 1.00 82.94 75 ILE A O 1
ATOM 572 N N . PRO A 1 76 ? -5.356 5.228 3.084 1.00 83.31 76 PRO A N 1
ATOM 573 C CA . PRO A 1 76 ? -4.603 4.299 3.912 1.00 83.31 76 PRO A CA 1
ATOM 574 C C . PRO A 1 76 ? -4.365 3.004 3.138 1.00 83.31 76 PRO A C 1
ATOM 576 O O . PRO A 1 76 ? -5.256 2.486 2.467 1.00 83.31 76 PRO A O 1
ATOM 579 N N . GLY A 1 77 ? -3.172 2.423 3.263 1.00 82.38 77 GLY A N 1
ATOM 580 C CA . GLY A 1 77 ? -2.870 1.141 2.610 1.00 82.38 77 GLY A CA 1
ATOM 581 C C . GLY A 1 77 ? -3.474 -0.077 3.329 1.00 82.38 77 GLY A C 1
ATOM 582 O O . GLY A 1 77 ? -3.044 -1.203 3.078 1.00 82.38 77 GLY A O 1
ATOM 583 N N . GLY A 1 78 ? -4.410 0.146 4.256 1.00 88.00 78 GLY A N 1
ATOM 584 C CA . GLY A 1 78 ? -5.112 -0.857 5.053 1.00 88.00 78 GLY A CA 1
ATOM 585 C C . GLY A 1 78 ? -5.541 -0.300 6.412 1.00 88.00 78 GLY A C 1
ATOM 586 O O . GLY A 1 78 ? -5.005 0.708 6.866 1.00 88.00 78 GLY A O 1
ATOM 587 N N . TYR A 1 79 ? -6.469 -0.984 7.081 1.00 90.56 79 TYR A N 1
ATOM 588 C CA . TYR A 1 79 ? -6.914 -0.664 8.441 1.00 90.56 79 TYR A CA 1
ATOM 589 C C . TYR A 1 79 ? -6.796 -1.880 9.340 1.00 90.56 79 TYR A C 1
ATOM 591 O O . TYR A 1 79 ? -7.026 -3.006 8.896 1.00 90.56 79 TYR A O 1
ATOM 599 N N . PHE A 1 80 ? -6.539 -1.634 10.618 1.00 92.38 80 PHE A N 1
ATOM 600 C CA . PHE A 1 80 ? -6.814 -2.604 11.666 1.00 92.38 80 PHE A CA 1
ATOM 601 C C . PHE A 1 80 ? -7.885 -2.042 12.595 1.00 92.38 80 PHE A C 1
ATOM 603 O O . PHE A 1 80 ? -8.062 -0.827 12.716 1.00 92.38 80 PHE A O 1
ATOM 610 N N . ALA A 1 81 ? -8.619 -2.937 13.243 1.00 94.31 81 ALA A N 1
ATOM 611 C CA . ALA A 1 81 ? -9.580 -2.547 14.252 1.00 94.31 81 ALA A CA 1
ATOM 612 C C . ALA A 1 81 ? -9.559 -3.528 15.418 1.00 94.31 81 ALA A C 1
ATOM 614 O O . ALA A 1 81 ? -9.380 -4.729 15.225 1.00 94.31 81 ALA A O 1
ATOM 615 N N . ILE A 1 82 ? -9.728 -2.993 16.622 1.00 94.31 82 ILE A N 1
ATOM 616 C CA . ILE A 1 82 ? -9.771 -3.765 17.860 1.00 94.31 82 ILE A CA 1
ATOM 617 C C . ILE A 1 82 ? -11.200 -3.699 18.380 1.00 94.31 82 ILE A C 1
ATOM 619 O O . ILE A 1 82 ? -11.708 -2.616 18.685 1.00 94.31 82 ILE A O 1
ATOM 623 N N . GLY A 1 83 ? -11.841 -4.863 18.443 1.00 94.31 83 GLY A N 1
ATOM 624 C CA . GLY A 1 83 ? -13.174 -5.037 18.999 1.00 94.31 83 GLY A CA 1
ATOM 625 C C . GLY A 1 83 ? -13.129 -5.766 20.332 1.00 94.31 83 GLY A C 1
ATOM 626 O O . GLY A 1 83 ? -12.358 -6.712 20.486 1.00 94.31 83 GLY A O 1
ATOM 627 N N . VAL A 1 84 ? -13.978 -5.363 21.271 1.00 94.62 84 VAL A N 1
ATOM 628 C CA . VAL A 1 84 ? -14.188 -6.084 22.533 1.00 94.62 84 VAL A CA 1
ATOM 629 C C . VAL A 1 84 ? -15.602 -6.639 22.584 1.00 94.62 84 VAL A C 1
ATOM 631 O O . VAL A 1 84 ? -16.540 -6.044 22.051 1.00 94.62 84 VAL A O 1
ATOM 634 N N . LYS A 1 85 ? -15.769 -7.802 23.217 1.00 92.06 85 LYS A N 1
ATOM 635 C CA . LYS A 1 85 ? -17.104 -8.339 23.483 1.00 92.06 85 LYS A CA 1
ATOM 636 C C . LYS A 1 85 ? -17.818 -7.371 24.418 1.00 92.06 85 LYS A C 1
ATOM 638 O O . LYS A 1 85 ? -17.299 -7.065 25.489 1.00 92.06 85 LYS A O 1
ATOM 643 N N . LYS A 1 86 ? -19.003 -6.916 24.017 1.00 80.50 86 LYS A N 1
ATOM 644 C CA . LYS A 1 86 ? -19.836 -6.052 24.851 1.00 80.50 86 LYS A CA 1
ATOM 645 C C . LYS A 1 86 ? -20.176 -6.821 26.134 1.00 80.50 86 LYS A C 1
ATOM 647 O O . LYS A 1 86 ? -20.850 -7.851 26.063 1.00 80.50 86 LYS A O 1
ATOM 652 N N . GLN A 1 87 ? -19.651 -6.393 27.283 1.00 68.75 87 GLN A N 1
ATOM 653 C CA . GLN A 1 87 ? -20.102 -6.915 28.572 1.00 68.75 87 GLN A CA 1
ATOM 654 C C . GLN A 1 87 ? -21.516 -6.379 28.779 1.00 68.75 87 GLN A C 1
ATOM 656 O O . GLN A 1 87 ? -21.716 -5.185 28.986 1.00 68.75 87 GLN A O 1
ATOM 661 N N . ILE A 1 88 ? -22.499 -7.254 28.593 1.00 63.59 88 ILE A N 1
ATOM 662 C CA . ILE A 1 88 ? -23.882 -6.968 28.956 1.00 63.59 88 ILE A CA 1
ATOM 663 C C . ILE A 1 88 ? -23.917 -7.059 30.492 1.00 63.59 88 ILE A C 1
ATOM 665 O O . ILE A 1 88 ? -23.466 -8.091 30.999 1.00 63.59 88 ILE A O 1
ATOM 669 N N . PRO A 1 89 ? -24.327 -5.997 31.211 1.00 59.94 89 PRO A N 1
ATOM 670 C CA . PRO A 1 89 ? -24.470 -6.038 32.664 1.00 59.94 89 PRO A CA 1
ATOM 671 C C . PRO A 1 89 ? -25.510 -7.071 33.109 1.00 59.94 89 PRO A C 1
ATOM 673 O O . PRO A 1 89 ? -26.455 -7.338 32.329 1.00 59.94 89 PRO A O 1
#

Secondary structure (DSSP, 8-state):
-HHHHHHTTEEEEEEEESS-HHHHHHHHHHHHHHHHHHTT-GGGHHHHHHHHHHHHGGGGGGHHHHTTSTTTTSS-S-EEEEEEE----

Radius of gyration: 18.24 Å; chains: 1; bounding box: 38×29×56 Å

Sequence (89 aa):
MKRLLEQAGLECVRLEPAVGAGTGMYRIAVEFFAALPARLLPALYLPAKALASVAFFPLVWLNGILARGTQSDRIPGGYFAIGVKKQIP

pLDDT: mean 91.73, std 7.12, range [59.94, 98.38]

Foldseek 3Di:
DCVVCVVVQWHWPDKDQPAWQLVLVLVVQLQVQLVVVCVVPVVSSVVRSVVSNVVSVVSSVCRVVLVPDPCRPVRRSGMDIDTDNPPDD